Protein AF-I1S645-F1 (afdb_monomer_lite)

Sequence (109 aa):
MALFSPRAEYGHVGLLLEPSKTPSEAGSVSSLMYFKGIREISYGMTLVALQWQANESAVTTFSAILSIVRIGDGLVVWLNGGDELRYKAAGHWITGLGFAGWVIWRWSF

Structure (mmCIF, N/CA/C/O backbone):
data_AF-I1S645-F1
#
_entry.id   AF-I1S645-F1
#
loop_
_atom_site.group_PDB
_atom_site.id
_atom_site.type_symbol
_atom_site.label_atom_id
_atom_site.label_alt_id
_atom_site.label_comp_id
_atom_site.label_asym_id
_atom_site.label_entity_id
_atom_site.label_seq_id
_atom_site.pdbx_PDB_ins_code
_atom_site.Cartn_x
_atom_site.Cartn_y
_atom_site.Cart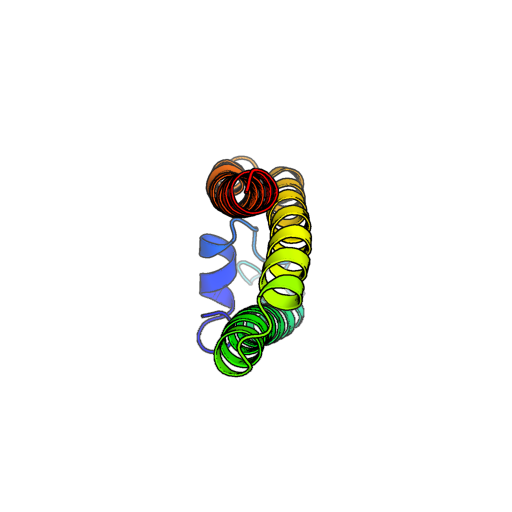n_z
_atom_site.occupancy
_atom_site.B_iso_or_equiv
_atom_site.auth_seq_id
_atom_site.auth_comp_id
_atom_site.auth_asym_id
_atom_site.auth_atom_id
_atom_site.pdbx_PDB_model_num
ATOM 1 N N . MET A 1 1 ? 2.772 6.517 11.426 1.00 61.47 1 MET A N 1
ATOM 2 C CA . MET A 1 1 ? 3.708 5.391 11.235 1.00 61.47 1 MET A CA 1
ATOM 3 C C . MET A 1 1 ? 3.444 4.381 12.328 1.00 61.47 1 MET A C 1
ATOM 5 O O . MET A 1 1 ? 3.708 4.669 13.497 1.00 61.47 1 MET A O 1
ATOM 9 N N . ALA A 1 2 ? 2.917 3.225 11.936 1.00 74.50 2 ALA A N 1
ATOM 10 C CA . ALA A 1 2 ? 2.449 2.169 12.828 1.00 74.50 2 ALA A CA 1
ATOM 11 C C . ALA A 1 2 ? 3.457 1.756 13.917 1.00 74.50 2 ALA A C 1
ATOM 13 O O . ALA A 1 2 ? 3.053 1.400 15.015 1.00 74.50 2 ALA A O 1
ATOM 14 N N . LEU A 1 3 ? 4.764 1.855 13.644 1.00 79.31 3 LEU A N 1
ATOM 15 C CA . LEU A 1 3 ? 5.829 1.538 14.604 1.00 79.31 3 LEU A CA 1
ATOM 16 C C . LEU A 1 3 ? 5.836 2.441 15.848 1.00 79.31 3 LEU A C 1
ATOM 18 O O . LEU A 1 3 ? 6.102 1.960 16.945 1.00 79.31 3 LEU A O 1
ATOM 22 N N . PHE A 1 4 ? 5.544 3.733 15.686 1.00 82.31 4 PHE A N 1
ATOM 23 C CA . PHE A 1 4 ? 5.623 4.720 16.772 1.00 82.31 4 PHE A CA 1
ATOM 24 C C . PHE A 1 4 ? 4.257 5.041 17.380 1.00 82.31 4 PHE A C 1
ATOM 26 O O . PHE A 1 4 ? 4.174 5.488 18.520 1.00 82.31 4 PHE A O 1
ATOM 33 N N . SER A 1 5 ? 3.179 4.828 16.621 1.00 86.31 5 SER A N 1
ATOM 34 C CA . SER A 1 5 ? 1.810 5.055 17.087 1.00 86.31 5 SER A CA 1
ATOM 35 C C . SER A 1 5 ? 0.839 4.076 16.415 1.00 86.31 5 SER A C 1
ATOM 37 O O . SER A 1 5 ? 0.091 4.452 15.508 1.00 86.31 5 SER A O 1
ATOM 39 N N . PRO A 1 6 ? 0.839 2.796 16.828 1.00 87.44 6 PRO A N 1
ATOM 40 C CA . PRO A 1 6 ? 0.021 1.758 16.200 1.00 87.44 6 PRO A CA 1
ATOM 41 C C . PRO A 1 6 ? -1.476 1.971 16.442 1.00 87.44 6 PRO A C 1
ATOM 43 O O . PRO A 1 6 ? -2.283 1.642 15.583 1.00 87.44 6 PRO A O 1
ATOM 46 N N . ARG A 1 7 ? -1.876 2.569 17.575 1.00 89.81 7 ARG A N 1
ATOM 47 C CA . ARG A 1 7 ? -3.290 2.875 17.843 1.00 89.81 7 ARG A CA 1
ATOM 48 C C . ARG A 1 7 ? -3.829 3.918 16.866 1.00 89.81 7 ARG A C 1
ATOM 50 O O . ARG A 1 7 ? -4.917 3.746 16.334 1.00 89.81 7 ARG A O 1
ATOM 57 N N . ALA A 1 8 ? -3.060 4.977 16.602 1.00 89.12 8 ALA A N 1
ATOM 58 C CA . ALA A 1 8 ? -3.451 6.000 15.634 1.00 89.12 8 ALA A CA 1
ATOM 59 C C . ALA A 1 8 ? -3.513 5.440 14.204 1.00 89.12 8 ALA A C 1
ATOM 61 O O . ALA A 1 8 ? -4.264 5.950 13.373 1.00 89.12 8 ALA A O 1
ATOM 62 N N . GLU A 1 9 ? -2.745 4.391 13.911 1.00 90.12 9 GLU A N 1
ATOM 63 C CA . GLU A 1 9 ? -2.704 3.757 12.594 1.00 90.12 9 GLU A CA 1
ATOM 64 C C . GLU A 1 9 ? -4.047 3.122 12.203 1.00 90.12 9 GLU A C 1
ATOM 66 O O . GLU A 1 9 ? -4.407 3.171 11.035 1.00 90.12 9 GLU A O 1
ATOM 71 N N . TYR A 1 10 ? -4.841 2.624 13.156 1.00 91.06 10 TYR A N 1
ATOM 72 C CA . TYR A 1 10 ? -6.195 2.110 12.894 1.00 91.06 10 TYR A CA 1
ATOM 73 C C . TYR A 1 10 ? -7.072 3.141 12.187 1.00 91.06 10 TYR A C 1
ATOM 75 O O . TYR A 1 10 ? -7.600 2.888 11.104 1.00 91.06 10 TYR A O 1
ATOM 83 N N . GLY A 1 11 ? -7.129 4.351 12.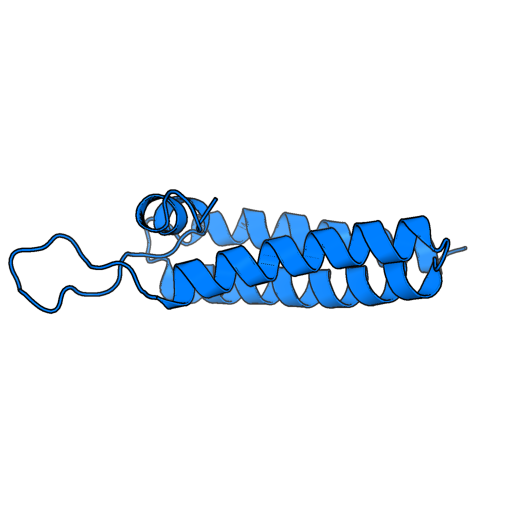749 1.00 88.75 11 GLY A N 1
ATOM 84 C CA . GLY A 1 11 ? -7.840 5.463 12.140 1.00 88.75 11 GLY A CA 1
ATOM 85 C C . GLY A 1 11 ? -7.271 5.816 10.769 1.00 88.75 11 GLY A C 1
ATOM 86 O O . GLY A 1 11 ? -8.044 6.051 9.849 1.00 88.75 11 GLY A O 1
ATOM 87 N N . HIS A 1 12 ? -5.948 5.837 10.593 1.00 88.19 12 HIS A N 1
ATOM 88 C CA . HIS A 1 12 ? -5.327 6.166 9.302 1.00 88.19 12 HIS A CA 1
ATOM 89 C C . HIS A 1 12 ? -5.614 5.121 8.216 1.00 88.19 12 HIS A C 1
ATOM 91 O O . HIS A 1 12 ? -5.975 5.491 7.101 1.00 88.19 12 HIS A O 1
ATOM 97 N N . VAL A 1 13 ? -5.493 3.836 8.548 1.00 89.88 13 VAL A N 1
ATOM 98 C CA . VAL A 1 13 ? -5.748 2.713 7.636 1.00 89.88 13 VAL A CA 1
ATOM 99 C C . VAL A 1 13 ? -7.238 2.589 7.331 1.00 89.88 13 VAL A C 1
ATOM 101 O O . VAL A 1 13 ? -7.594 2.261 6.205 1.00 89.88 13 VAL A O 1
ATOM 104 N N . GLY A 1 14 ? -8.098 2.905 8.297 1.00 91.19 14 GLY A N 1
ATOM 105 C CA . GLY A 1 14 ? -9.547 2.775 8.181 1.00 91.19 14 GLY A CA 1
ATOM 106 C C . GLY A 1 14 ? -10.100 1.502 8.811 1.00 91.19 14 GLY A C 1
ATOM 107 O O . GLY A 1 14 ? -11.101 0.976 8.343 1.00 91.19 14 GLY A O 1
ATOM 108 N N . LEU A 1 15 ? -9.448 0.998 9.855 1.00 91.44 15 LEU A N 1
ATOM 109 C CA . LEU A 1 15 ? -9.905 -0.162 10.614 1.00 91.44 15 LEU A CA 1
ATOM 110 C C . LEU A 1 15 ? -10.344 0.261 12.010 1.00 91.44 15 LEU A C 1
ATOM 112 O O . LEU A 1 15 ? -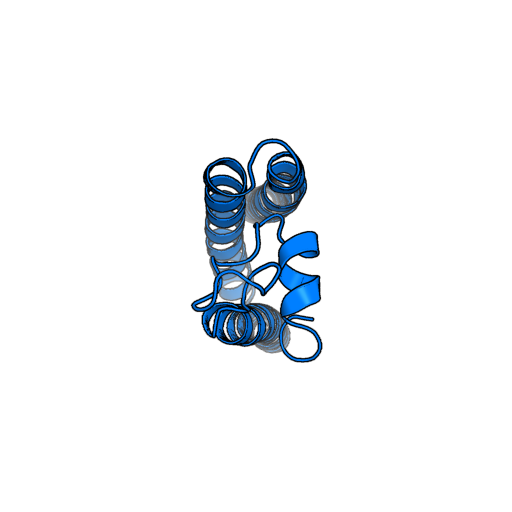9.784 1.188 12.597 1.00 91.44 15 LEU A O 1
ATOM 116 N N . LEU A 1 16 ? -11.325 -0.453 12.551 1.00 89.38 16 LEU A N 1
ATOM 117 C CA . LEU A 1 16 ? -11.710 -0.333 13.952 1.00 89.38 16 LEU A CA 1
ATOM 118 C C . LEU A 1 16 ? -10.667 -1.018 14.841 1.00 89.38 16 LEU A C 1
ATOM 120 O O . LEU A 1 16 ? -9.998 -1.957 14.411 1.00 89.38 16 LEU A O 1
ATOM 124 N N . LEU A 1 17 ? -10.523 -0.542 16.080 1.00 90.38 17 LEU A N 1
ATOM 125 C CA . LEU A 1 17 ? -9.670 -1.205 17.067 1.00 90.38 17 LEU A CA 1
ATOM 126 C C . LEU A 1 17 ? -10.175 -2.621 17.347 1.00 90.38 17 LEU A C 1
ATOM 128 O O . LEU A 1 17 ? -11.379 -2.876 17.307 1.00 90.38 17 LEU A O 1
ATOM 132 N N . GLU A 1 18 ? -9.253 -3.523 17.684 1.00 87.38 18 GLU A N 1
ATOM 133 C CA . GLU A 1 18 ? -9.635 -4.878 18.076 1.00 87.38 18 GLU A CA 1
ATOM 134 C C . GLU A 1 18 ? -10.468 -4.836 19.358 1.00 87.38 18 GLU A C 1
ATOM 136 O O . GLU A 1 18 ? -10.193 -4.004 20.235 1.00 87.38 18 GLU A O 1
ATOM 141 N N . PRO A 1 19 ? -11.418 -5.764 19.543 1.00 84.50 19 PRO A N 1
ATOM 142 C CA . PRO A 1 19 ? -12.072 -5.946 20.827 1.00 84.50 19 PRO A CA 1
ATOM 143 C C . PRO A 1 19 ? -11.035 -6.096 21.948 1.00 84.50 19 PRO A C 1
ATOM 145 O O . PRO A 1 19 ? -10.025 -6.794 21.818 1.00 84.50 19 PRO A O 1
ATOM 148 N N . SER A 1 20 ? -11.248 -5.393 23.053 1.00 81.25 20 SER A N 1
ATOM 149 C CA . SER A 1 20 ? -10.410 -5.514 24.241 1.00 81.25 20 SER A CA 1
ATOM 150 C C . SER A 1 20 ? -10.682 -6.845 24.946 1.00 81.25 20 SER A C 1
ATOM 152 O O . SER A 1 20 ? -11.790 -7.378 24.925 1.00 81.25 20 SER A O 1
ATOM 154 N N . LYS A 1 21 ? -9.657 -7.398 25.606 1.00 77.31 21 LYS A N 1
ATOM 155 C CA . LYS A 1 21 ? -9.816 -8.603 26.441 1.00 77.31 21 LYS A CA 1
ATOM 156 C C . LYS A 1 21 ? -10.617 -8.319 27.716 1.00 77.31 21 LYS A C 1
ATOM 158 O O . LYS A 1 21 ? -11.113 -9.248 28.346 1.00 77.31 21 LYS A O 1
ATOM 163 N N . THR A 1 22 ? -10.717 -7.048 28.101 1.00 72.00 22 THR A N 1
ATOM 164 C CA . THR A 1 22 ? -11.438 -6.566 29.277 1.00 72.00 22 THR A CA 1
ATOM 165 C C . THR A 1 22 ? -12.549 -5.599 28.846 1.00 72.00 22 THR A C 1
ATOM 167 O O . THR A 1 22 ? -12.279 -4.665 28.094 1.00 72.00 22 THR A O 1
ATOM 170 N N . PRO A 1 23 ? -13.788 -5.739 29.354 1.00 67.62 23 PRO A N 1
ATOM 171 C CA . PRO A 1 23 ? -14.932 -4.925 28.916 1.00 67.62 23 PRO A CA 1
ATOM 172 C C . PRO A 1 23 ? -14.793 -3.405 29.125 1.00 67.62 23 PRO A C 1
ATOM 174 O O . PRO A 1 23 ? -15.572 -2.638 28.573 1.00 67.62 23 PRO A O 1
ATOM 177 N N . SER A 1 24 ? -13.833 -2.963 29.945 1.00 66.75 24 SER A N 1
ATOM 178 C CA . SER A 1 24 ? -13.635 -1.556 30.320 1.00 66.75 24 SER A CA 1
ATOM 179 C C . SER A 1 24 ? -12.730 -0.769 29.363 1.00 66.75 24 SER A C 1
ATOM 181 O O . SER A 1 24 ? -12.612 0.447 29.518 1.00 66.75 24 SER A O 1
ATOM 183 N N . GLU A 1 25 ? -12.054 -1.416 28.412 1.00 71.25 25 GLU A N 1
ATOM 184 C CA . GLU A 1 25 ? -11.141 -0.726 27.494 1.00 71.25 25 GLU A CA 1
ATOM 185 C C . GLU A 1 25 ? -11.786 -0.481 26.129 1.00 71.25 25 GLU A C 1
ATOM 187 O O . GLU A 1 25 ? -12.401 -1.377 25.556 1.00 71.25 25 GLU A O 1
ATOM 192 N N . ALA A 1 26 ? -11.562 0.712 25.568 1.00 70.88 26 ALA A N 1
ATOM 193 C CA . ALA A 1 26 ? -12.064 1.166 24.265 1.00 70.88 26 ALA A CA 1
ATOM 194 C C . ALA A 1 26 ? -11.395 0.476 23.047 1.00 70.88 26 ALA A C 1
ATOM 196 O O . ALA A 1 26 ? -11.123 1.116 22.033 1.00 70.88 26 ALA A O 1
ATOM 197 N N . GLY A 1 27 ? -11.062 -0.809 23.164 1.00 82.06 27 GLY A N 1
ATOM 198 C CA . GLY A 1 27 ? -10.365 -1.603 22.155 1.00 82.06 27 GLY A CA 1
ATOM 199 C C . GLY A 1 27 ? -8.845 -1.658 22.340 1.00 82.06 27 GLY A C 1
ATOM 200 O O . GLY A 1 27 ? -8.232 -0.784 22.970 1.00 82.06 27 GLY A O 1
ATOM 201 N N . SER A 1 28 ? -8.246 -2.710 21.783 1.00 86.88 28 SER A N 1
ATOM 202 C CA . SER A 1 28 ? -6.831 -3.062 21.910 1.00 86.88 28 SER A CA 1
ATOM 203 C C . SER A 1 28 ? -6.080 -2.960 20.577 1.00 86.88 28 SER A C 1
ATOM 205 O O . SER A 1 28 ? -6.664 -2.978 19.494 1.00 86.88 28 SER A O 1
ATOM 207 N N . VAL A 1 29 ? -4.757 -2.794 20.657 1.00 88.62 29 VAL A N 1
ATOM 208 C CA . VAL A 1 29 ? -3.876 -2.747 19.484 1.00 88.62 29 VAL A CA 1
ATOM 209 C C . VAL A 1 29 ? -3.393 -4.156 19.167 1.00 88.62 29 VAL A C 1
ATOM 211 O O . VAL A 1 29 ? -2.734 -4.789 19.993 1.00 88.62 29 VAL A O 1
ATOM 214 N N . SER A 1 30 ? -3.656 -4.621 17.949 1.00 89.25 30 SER A N 1
ATOM 215 C CA . SER A 1 30 ? -3.107 -5.877 17.444 1.00 89.25 30 SER A CA 1
ATOM 216 C C . SER A 1 30 ? -1.613 -5.747 17.164 1.00 89.25 30 SER A C 1
ATOM 218 O O . SER A 1 30 ? -1.167 -4.790 16.523 1.00 89.25 30 SER A O 1
ATOM 220 N N . SER A 1 31 ? -0.831 -6.766 17.536 1.00 88.94 31 SER A N 1
ATOM 221 C CA . SER A 1 31 ? 0.575 -6.885 17.125 1.00 88.94 31 SER A CA 1
ATOM 222 C C . SER A 1 31 ? 0.742 -6.869 15.598 1.00 88.94 31 SER A C 1
ATOM 224 O O . SER A 1 31 ? 1.788 -6.456 15.099 1.00 88.94 31 SER A O 1
ATOM 226 N N . LEU A 1 32 ? -0.304 -7.239 14.845 1.00 89.56 32 LEU A N 1
ATOM 227 C CA . LEU A 1 32 ? -0.327 -7.158 13.381 1.00 89.56 32 LEU A CA 1
ATOM 228 C C . LEU A 1 32 ? -0.111 -5.736 12.858 1.00 89.56 32 LEU A C 1
ATOM 230 O O . LEU A 1 32 ? 0.436 -5.573 11.769 1.00 89.56 32 LEU A O 1
ATOM 234 N N . MET A 1 33 ? -0.457 -4.709 13.637 1.00 90.81 33 MET A N 1
ATOM 235 C CA . MET A 1 33 ? -0.250 -3.322 13.229 1.00 90.81 33 MET A CA 1
ATOM 236 C C . MET A 1 33 ? 1.241 -2.964 13.140 1.00 90.81 33 MET A C 1
ATOM 238 O O . MET A 1 33 ? 1.669 -2.277 12.213 1.00 90.81 33 MET A O 1
ATOM 242 N N . TYR A 1 34 ? 2.067 -3.505 14.039 1.00 89.25 34 TYR A N 1
ATOM 243 C CA . TYR A 1 34 ? 3.521 -3.352 13.956 1.00 89.25 34 TYR A CA 1
ATOM 244 C C . TYR A 1 34 ? 4.095 -4.096 12.747 1.00 89.25 34 TYR A C 1
ATOM 246 O O . TYR A 1 34 ? 4.899 -3.532 12.004 1.00 89.25 34 TYR A O 1
ATOM 254 N N . PHE A 1 35 ? 3.642 -5.333 12.504 1.00 91.81 35 PHE A N 1
ATOM 255 C CA . PHE A 1 35 ? 4.064 -6.105 11.331 1.00 91.81 35 PHE A CA 1
ATOM 256 C C . PHE A 1 35 ? 3.683 -5.421 10.015 1.00 91.81 35 PHE A C 1
ATOM 258 O O . PHE A 1 35 ? 4.486 -5.425 9.082 1.00 91.81 35 PHE A O 1
ATOM 265 N N . LYS A 1 36 ? 2.506 -4.786 9.947 1.00 89.94 36 LYS A N 1
ATOM 266 C CA . LYS A 1 36 ? 2.105 -3.944 8.813 1.00 89.94 36 LYS A CA 1
ATOM 267 C C . LYS A 1 36 ? 3.105 -2.811 8.592 1.00 89.94 36 LYS A C 1
ATOM 269 O O . LYS A 1 36 ? 3.621 -2.681 7.488 1.00 89.94 36 LYS A O 1
ATOM 274 N N . GLY A 1 37 ? 3.415 -2.036 9.634 1.00 90.44 37 GLY A N 1
ATOM 275 C CA . GLY A 1 37 ? 4.351 -0.914 9.518 1.00 90.44 37 GLY A CA 1
ATOM 276 C C . GLY A 1 37 ? 5.730 -1.334 9.013 1.00 90.44 37 GLY A C 1
ATOM 277 O O . GLY A 1 37 ? 6.270 -0.706 8.107 1.00 90.44 37 GLY A O 1
ATOM 278 N N . ILE A 1 38 ? 6.275 -2.429 9.554 1.00 94.25 38 ILE A N 1
ATOM 279 C CA . ILE A 1 38 ? 7.554 -2.993 9.092 1.00 94.25 38 ILE A CA 1
ATOM 280 C C . ILE A 1 38 ? 7.463 -3.359 7.609 1.00 94.25 38 ILE A C 1
ATOM 282 O O . ILE A 1 38 ? 8.323 -2.967 6.826 1.00 94.25 38 ILE A O 1
ATOM 286 N N . ARG A 1 39 ? 6.397 -4.059 7.214 1.00 93.00 39 ARG A N 1
ATOM 287 C CA . ARG A 1 39 ? 6.178 -4.513 5.839 1.00 93.00 39 ARG A CA 1
ATOM 288 C C . ARG A 1 39 ? 6.067 -3.350 4.848 1.00 93.00 39 ARG A C 1
ATOM 290 O O . ARG A 1 39 ? 6.698 -3.399 3.797 1.00 93.00 39 ARG A O 1
ATOM 297 N N . GLU A 1 40 ? 5.321 -2.300 5.179 1.00 91.88 40 GLU A N 1
ATOM 298 C CA . GLU A 1 40 ? 5.175 -1.117 4.317 1.00 91.88 40 GLU A CA 1
ATO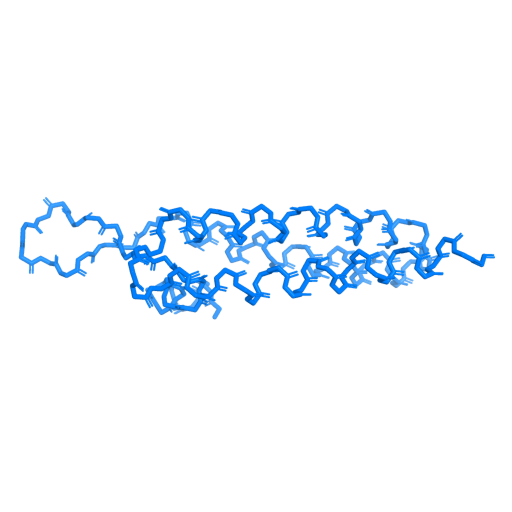M 299 C C . GLU A 1 40 ? 6.503 -0.378 4.129 1.00 91.88 40 GLU A C 1
ATOM 301 O O . GLU A 1 40 ? 6.847 0.007 3.009 1.00 91.88 40 GLU A O 1
ATOM 306 N N . ILE A 1 41 ? 7.288 -0.239 5.201 1.00 94.19 41 ILE A N 1
ATOM 307 C CA . ILE A 1 41 ? 8.636 0.335 5.124 1.00 94.19 41 ILE A CA 1
ATOM 308 C C . ILE A 1 41 ? 9.531 -0.545 4.246 1.00 94.19 41 ILE A C 1
ATOM 310 O O . ILE A 1 41 ? 10.223 -0.025 3.372 1.00 94.19 41 ILE A O 1
ATOM 314 N N . SER A 1 42 ? 9.484 -1.870 4.417 1.00 96.62 42 SER A N 1
ATOM 315 C CA . SER A 1 42 ? 10.226 -2.809 3.570 1.00 96.62 42 SER A CA 1
ATOM 316 C C . SER A 1 42 ? 9.873 -2.657 2.092 1.00 96.62 42 SER A C 1
ATOM 318 O O . SER A 1 42 ? 10.781 -2.615 1.271 1.00 96.62 42 SER A O 1
ATOM 320 N N . TYR A 1 43 ? 8.596 -2.497 1.745 1.00 95.44 43 TYR A N 1
ATOM 321 C CA . TYR A 1 43 ? 8.174 -2.285 0.358 1.00 95.44 43 TYR A CA 1
ATOM 322 C C . TYR A 1 43 ? 8.742 -0.997 -0.245 1.00 95.44 43 TYR A C 1
ATOM 324 O O . TYR A 1 43 ? 9.267 -1.020 -1.361 1.00 95.44 43 TYR A O 1
ATOM 332 N N . GLY A 1 44 ? 8.693 0.112 0.499 1.00 95.00 44 GLY A N 1
ATOM 333 C CA . GLY A 1 44 ? 9.307 1.369 0.070 1.00 95.00 44 GLY A CA 1
ATOM 334 C C . GLY A 1 44 ? 10.819 1.234 -0.126 1.00 95.00 44 GLY A C 1
ATOM 335 O O . GLY A 1 44 ? 11.350 1.649 -1.156 1.00 95.00 44 GLY A O 1
ATOM 336 N N . MET A 1 45 ? 11.508 0.586 0.819 1.00 97.81 45 MET A N 1
ATOM 337 C CA . MET A 1 45 ? 12.948 0.329 0.714 1.00 97.81 45 MET A CA 1
ATOM 338 C C . MET A 1 45 ? 13.293 -0.547 -0.494 1.00 97.81 45 MET A C 1
ATOM 340 O O . MET A 1 45 ? 14.272 -0.263 -1.181 1.00 97.81 45 MET A O 1
ATOM 344 N N . THR A 1 46 ? 12.491 -1.573 -0.792 1.00 98.12 46 THR A N 1
ATOM 345 C CA . THR A 1 46 ? 12.682 -2.416 -1.980 1.00 98.12 46 THR A CA 1
ATOM 346 C C . THR A 1 46 ? 12.599 -1.593 -3.263 1.00 98.12 46 THR A C 1
ATOM 348 O O . THR A 1 46 ? 13.489 -1.715 -4.101 1.00 98.12 46 THR A O 1
ATOM 351 N N . LEU A 1 47 ? 11.597 -0.717 -3.410 1.00 96.50 47 LEU A N 1
ATOM 352 C CA . LEU A 1 47 ? 11.498 0.158 -4.586 1.00 96.50 47 LEU A CA 1
ATOM 353 C C . LEU A 1 47 ? 12.730 1.055 -4.739 1.00 96.50 47 LEU A C 1
ATOM 355 O O . LEU A 1 47 ? 13.306 1.115 -5.824 1.00 96.50 47 LEU A O 1
ATOM 359 N N . VAL A 1 48 ? 13.165 1.709 -3.657 1.00 97.62 48 VAL A N 1
ATOM 360 C CA . VAL A 1 48 ? 14.350 2.583 -3.675 1.00 97.62 48 VAL A 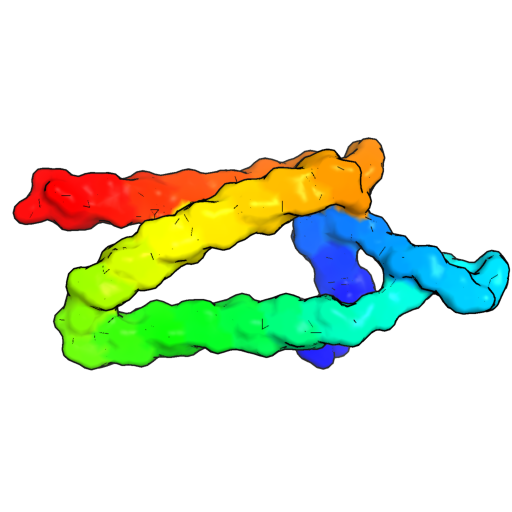CA 1
ATOM 361 C C . VAL A 1 48 ? 15.609 1.800 -4.051 1.00 97.62 48 VAL A C 1
ATOM 363 O O . VAL A 1 48 ? 16.390 2.257 -4.883 1.00 97.62 48 VAL A O 1
ATOM 366 N N . ALA A 1 49 ? 15.801 0.610 -3.480 1.00 98.50 49 ALA A N 1
ATOM 367 C CA . ALA A 1 49 ? 16.968 -0.220 -3.756 1.00 98.50 49 ALA A CA 1
ATOM 368 C C . ALA A 1 49 ? 17.005 -0.707 -5.214 1.00 98.50 49 ALA A C 1
ATOM 370 O O . ALA A 1 49 ? 18.059 -0.655 -5.848 1.00 98.50 49 ALA A O 1
ATOM 371 N N . LEU A 1 50 ? 15.868 -1.151 -5.760 1.00 98.06 50 LEU A N 1
ATOM 372 C CA . LEU A 1 50 ? 15.768 -1.588 -7.157 1.00 98.06 50 LEU A CA 1
ATOM 373 C C . LEU A 1 50 ? 15.987 -0.425 -8.131 1.00 98.06 50 LEU A C 1
ATOM 375 O O . LEU A 1 50 ? 16.682 -0.592 -9.133 1.00 98.06 50 LEU A O 1
ATOM 379 N N . GLN A 1 51 ? 15.452 0.756 -7.806 1.00 96.12 51 GLN A N 1
ATOM 380 C CA . GLN A 1 51 ? 15.672 1.971 -8.585 1.00 96.12 51 GLN A CA 1
ATOM 381 C C . GLN A 1 51 ? 17.144 2.396 -8.564 1.00 96.12 51 GLN A C 1
ATOM 383 O O . GLN A 1 51 ? 17.692 2.739 -9.609 1.00 96.12 51 GLN A O 1
ATOM 388 N N . TRP A 1 52 ? 17.810 2.339 -7.405 1.00 97.81 52 TRP A N 1
ATOM 389 C CA . TRP A 1 52 ? 19.246 2.625 -7.303 1.00 97.81 52 TRP A CA 1
ATOM 390 C C . TRP A 1 52 ? 20.056 1.659 -8.179 1.00 97.81 52 TRP A C 1
ATOM 392 O O . TRP A 1 52 ? 20.939 2.081 -8.918 1.00 97.81 52 TRP A O 1
ATOM 402 N N . GLN A 1 53 ? 19.703 0.375 -8.203 1.00 98.19 53 GLN A N 1
ATOM 403 C CA . GLN A 1 53 ? 20.349 -0.613 -9.077 1.00 98.19 53 GLN A CA 1
ATOM 404 C C . GLN A 1 53 ? 20.054 -0.417 -10.576 1.00 98.19 53 GLN A C 1
ATOM 406 O O . GLN A 1 53 ? 20.495 -1.233 -11.383 1.00 98.19 53 GLN A O 1
ATOM 411 N N . ALA A 1 54 ? 19.295 0.619 -10.956 1.00 96.94 54 ALA A N 1
ATOM 412 C CA . ALA A 1 54 ? 18.802 0.847 -12.313 1.00 96.94 54 ALA A CA 1
ATOM 413 C C . ALA A 1 54 ? 18.043 -0.369 -12.885 1.00 96.94 54 ALA A C 1
ATOM 415 O O . ALA A 1 54 ? 17.999 -0.583 -14.099 1.00 96.94 54 ALA A O 1
ATOM 416 N N . ASN A 1 55 ? 17.431 -1.187 -12.016 1.00 97.69 55 ASN A N 1
ATOM 417 C CA . ASN A 1 55 ? 16.667 -2.361 -12.426 1.00 97.69 55 ASN A CA 1
ATOM 418 C C . ASN A 1 55 ? 15.204 -1.987 -12.674 1.00 97.69 55 ASN A C 1
ATOM 420 O O . ASN A 1 55 ? 14.292 -2.288 -11.899 1.00 97.69 55 ASN A O 1
ATOM 424 N N . GLU A 1 56 ? 14.999 -1.320 -13.798 1.00 94.50 56 GLU A N 1
ATOM 425 C CA . GLU A 1 56 ? 13.721 -0.747 -14.203 1.00 94.50 56 GLU A CA 1
ATOM 426 C C . GLU A 1 56 ? 12.595 -1.783 -14.364 1.00 94.50 56 GLU A C 1
ATOM 428 O O . GLU A 1 56 ? 11.436 -1.530 -14.013 1.00 94.50 56 GLU A O 1
ATOM 433 N N . SER A 1 57 ? 12.936 -2.987 -14.833 1.00 95.56 57 SER A N 1
ATOM 434 C CA . SER A 1 57 ? 11.981 -4.094 -14.961 1.00 95.56 57 SER A CA 1
ATOM 435 C C . SER A 1 57 ? 11.498 -4.579 -13.590 1.00 95.56 57 SER A C 1
ATOM 437 O O . SER A 1 57 ? 10.295 -4.770 -13.376 1.00 95.56 57 SER A O 1
ATOM 439 N N . ALA A 1 58 ? 12.412 -4.703 -12.621 1.00 96.88 58 ALA A N 1
ATOM 440 C CA . ALA A 1 58 ? 12.061 -5.103 -11.264 1.00 96.88 58 ALA A CA 1
ATOM 441 C C . ALA A 1 58 ? 11.231 -4.028 -10.546 1.00 96.88 58 ALA A C 1
ATOM 443 O O . ALA A 1 58 ? 10.259 -4.376 -9.877 1.00 96.88 58 ALA A O 1
ATOM 444 N N . VAL A 1 59 ? 11.544 -2.738 -10.732 1.00 96.69 59 VAL A N 1
ATOM 445 C CA . VAL A 1 59 ? 10.717 -1.631 -10.213 1.00 96.69 59 VAL A CA 1
ATOM 446 C C . VAL A 1 59 ? 9.295 -1.730 -10.762 1.00 96.69 59 VAL A C 1
ATOM 448 O O . VAL A 1 59 ? 8.340 -1.721 -9.989 1.00 96.69 59 VAL A O 1
ATOM 451 N N . THR A 1 60 ? 9.145 -1.900 -12.078 1.00 96.50 60 THR A N 1
ATOM 452 C CA . THR A 1 60 ? 7.829 -2.020 -12.730 1.00 96.50 60 THR A CA 1
ATOM 453 C C . THR A 1 60 ? 7.048 -3.222 -12.205 1.00 96.50 60 THR A C 1
ATOM 455 O O . THR A 1 60 ? 5.885 -3.094 -11.822 1.00 96.50 60 THR A O 1
ATOM 458 N N . THR A 1 61 ? 7.701 -4.382 -12.125 1.00 97.25 61 THR A N 1
ATOM 459 C CA . THR A 1 61 ? 7.096 -5.620 -11.617 1.00 97.25 61 THR A CA 1
ATOM 460 C C . THR A 1 61 ? 6.646 -5.455 -10.170 1.00 97.25 61 THR A C 1
ATOM 462 O O . THR A 1 61 ? 5.523 -5.812 -9.813 1.00 97.25 61 THR A O 1
ATOM 465 N N . PHE A 1 62 ? 7.494 -4.871 -9.325 1.00 97.75 62 PHE A N 1
ATOM 466 C CA . PHE A 1 62 ? 7.169 -4.676 -7.921 1.00 97.75 62 PHE A CA 1
ATOM 467 C C . PHE A 1 62 ? 6.062 -3.631 -7.731 1.00 97.75 62 PHE A C 1
ATOM 469 O O . PHE A 1 62 ? 5.166 -3.846 -6.920 1.00 97.75 62 PHE A O 1
ATOM 476 N N . SER A 1 63 ? 6.035 -2.555 -8.526 1.00 97.12 63 SER A N 1
ATOM 477 C CA . SER A 1 63 ? 4.906 -1.612 -8.558 1.00 97.12 63 SER A CA 1
ATOM 478 C C . SER A 1 63 ? 3.593 -2.287 -8.969 1.00 97.12 63 SER A C 1
ATOM 480 O O . SER A 1 63 ? 2.556 -1.986 -8.379 1.00 97.12 63 SER A O 1
ATOM 482 N N . ALA A 1 64 ? 3.621 -3.229 -9.917 1.00 97.50 64 ALA A N 1
ATOM 483 C CA . ALA A 1 64 ? 2.435 -3.994 -10.306 1.00 97.50 64 ALA A CA 1
ATOM 484 C C . ALA A 1 64 ? 1.912 -4.850 -9.142 1.00 97.50 64 ALA A C 1
ATOM 486 O O . ALA A 1 64 ? 0.717 -4.847 -8.848 1.00 97.50 64 ALA A O 1
ATOM 487 N N . ILE A 1 65 ? 2.814 -5.517 -8.419 1.00 97.75 65 ILE A N 1
ATOM 488 C CA . ILE A 1 65 ? 2.466 -6.274 -7.210 1.00 97.75 65 ILE A CA 1
ATOM 489 C C . ILE A 1 65 ? 1.894 -5.337 -6.136 1.00 97.75 65 ILE A C 1
ATOM 491 O O . ILE A 1 65 ? 0.855 -5.641 -5.551 1.00 97.75 65 ILE A O 1
ATOM 495 N N . LEU A 1 66 ? 2.516 -4.177 -5.902 1.00 97.19 66 LEU A N 1
ATOM 496 C CA . LEU A 1 66 ? 2.023 -3.195 -4.933 1.00 97.19 66 LEU A CA 1
ATOM 497 C C . LEU A 1 66 ? 0.642 -2.657 -5.300 1.00 97.19 66 LEU A C 1
ATOM 499 O O . LEU A 1 66 ? -0.171 -2.451 -4.404 1.00 97.19 66 LEU A O 1
ATOM 503 N N . SER A 1 67 ? 0.336 -2.487 -6.586 1.00 97.56 67 SER A N 1
ATOM 504 C CA . SER A 1 67 ? -1.017 -2.140 -7.023 1.00 97.56 67 SER A CA 1
ATOM 505 C C . SER A 1 67 ? -2.050 -3.147 -6.507 1.00 97.56 67 SER A C 1
ATOM 507 O O . SER A 1 67 ? -3.023 -2.753 -5.861 1.00 97.56 67 SER A O 1
ATOM 509 N N . ILE A 1 68 ? -1.794 -4.445 -6.704 1.00 97.69 68 ILE A N 1
ATOM 510 C CA . ILE A 1 68 ? -2.673 -5.529 -6.241 1.00 97.69 68 ILE A CA 1
ATOM 511 C C . ILE A 1 68 ? -2.801 -5.504 -4.715 1.00 97.69 68 ILE A C 1
ATOM 513 O O . ILE A 1 68 ? -3.914 -5.577 -4.194 1.00 97.69 68 ILE A O 1
ATOM 517 N N . VAL A 1 69 ? -1.681 -5.346 -4.000 1.00 96.88 69 VAL A N 1
ATOM 518 C CA . VAL A 1 69 ? -1.670 -5.245 -2.531 1.00 96.88 69 VAL A CA 1
ATOM 519 C C . VAL A 1 69 ? -2.559 -4.094 -2.062 1.00 96.88 69 VAL A C 1
ATOM 521 O O . VAL A 1 69 ? -3.438 -4.310 -1.236 1.00 96.88 69 VAL A O 1
ATOM 524 N N . ARG A 1 70 ? -2.407 -2.893 -2.633 1.00 96.12 70 ARG A N 1
ATOM 525 C CA . ARG A 1 70 ? -3.190 -1.708 -2.243 1.00 96.12 70 ARG A CA 1
ATOM 526 C C . ARG A 1 70 ? -4.673 -1.849 -2.585 1.00 96.12 70 ARG A C 1
ATOM 528 O O . ARG A 1 70 ? -5.520 -1.365 -1.836 1.00 96.12 70 ARG A O 1
ATOM 535 N N . ILE A 1 71 ? -5.009 -2.529 -3.681 1.00 97.06 71 ILE A N 1
ATOM 536 C CA . ILE A 1 71 ? -6.404 -2.853 -4.001 1.00 97.06 71 ILE A CA 1
ATOM 537 C C . ILE A 1 71 ? -6.991 -3.801 -2.944 1.00 97.06 71 ILE A C 1
ATOM 539 O O . ILE A 1 71 ? -8.089 -3.551 -2.436 1.00 97.06 71 ILE A O 1
ATOM 543 N N . GLY A 1 72 ? -6.233 -4.834 -2.567 1.00 97.06 72 GLY A N 1
ATOM 544 C CA . GLY A 1 72 ? -6.584 -5.770 -1.500 1.00 97.06 72 GLY A CA 1
ATOM 545 C C . GLY A 1 72 ? -6.737 -5.098 -0.132 1.00 97.06 72 GLY A C 1
ATOM 546 O O . GLY A 1 72 ? -7.736 -5.332 0.544 1.00 97.06 72 GLY A O 1
ATOM 547 N N . ASP A 1 73 ? -5.819 -4.206 0.247 1.00 95.12 73 ASP A N 1
ATOM 548 C CA . ASP A 1 73 ? -5.903 -3.424 1.488 1.00 95.12 73 ASP A CA 1
ATOM 549 C C . ASP A 1 73 ? -7.208 -2.619 1.543 1.00 95.12 73 ASP A C 1
ATOM 551 O O . ASP A 1 73 ? -7.919 -2.630 2.550 1.00 95.12 73 ASP A O 1
ATOM 555 N N . GLY A 1 74 ? -7.562 -1.961 0.434 1.00 96.06 74 GLY A N 1
ATOM 556 C CA . GLY A 1 74 ? -8.819 -1.226 0.330 1.00 96.06 74 GLY A CA 1
ATOM 557 C C . GLY A 1 74 ? -10.043 -2.129 0.468 1.00 96.06 74 GLY A C 1
ATOM 558 O O . GLY A 1 74 ? -10.999 -1.745 1.136 1.00 96.06 74 GLY A O 1
ATOM 559 N N . LEU A 1 75 ? -10.007 -3.350 -0.079 1.00 96.75 75 LEU A N 1
ATOM 560 C CA . LEU A 1 75 ? -11.081 -4.331 0.109 1.00 96.75 75 LEU A CA 1
ATOM 561 C C . LEU A 1 75 ? -11.214 -4.752 1.581 1.00 96.75 75 LEU A C 1
ATOM 563 O O . LEU A 1 75 ? -12.326 -4.797 2.105 1.00 96.75 75 LEU A O 1
ATOM 567 N N . VAL A 1 76 ? -10.101 -5.009 2.272 1.00 95.31 76 VAL A N 1
ATOM 568 C CA . VAL A 1 76 ? -10.113 -5.336 3.709 1.00 95.31 76 VAL A CA 1
ATOM 569 C C . VAL A 1 76 ? -10.710 -4.185 4.519 1.00 95.31 76 VAL A C 1
ATOM 571 O O . VAL A 1 76 ? -11.559 -4.423 5.377 1.00 95.31 76 VAL A O 1
ATOM 574 N N . VAL A 1 77 ? -10.325 -2.942 4.227 1.00 95.94 77 VAL A N 1
ATOM 575 C CA . VAL A 1 77 ? -10.868 -1.745 4.890 1.00 95.94 77 VAL A CA 1
ATOM 576 C C . VAL A 1 77 ? -12.351 -1.559 4.596 1.00 95.94 77 VAL A C 1
ATOM 578 O O . VAL A 1 77 ? -13.121 -1.240 5.497 1.00 95.94 77 VAL A O 1
ATOM 581 N N . TRP A 1 78 ? -12.779 -1.801 3.361 1.00 95.50 78 TRP A N 1
ATOM 582 C CA . TRP A 1 78 ? -14.186 -1.709 2.988 1.00 95.50 78 TRP A CA 1
ATOM 583 C C . TRP A 1 78 ? -15.058 -2.686 3.788 1.00 95.50 78 TRP A C 1
ATOM 585 O O . TRP A 1 78 ? -16.141 -2.318 4.237 1.00 95.50 78 TRP A O 1
ATOM 595 N N . LEU A 1 79 ? -14.569 -3.912 3.995 1.00 94.75 79 LEU A N 1
ATOM 596 C CA . LEU A 1 79 ? -15.293 -4.967 4.708 1.00 94.75 79 LEU A CA 1
ATOM 597 C C . LEU A 1 79 ? -15.243 -4.818 6.236 1.00 94.75 79 LEU A C 1
ATOM 599 O O . LEU A 1 79 ? -16.191 -5.212 6.907 1.00 94.75 79 LEU A O 1
ATOM 603 N N . ASN A 1 80 ? -14.157 -4.265 6.789 1.00 93.00 80 ASN A N 1
ATOM 604 C CA . ASN A 1 80 ? -13.890 -4.284 8.236 1.00 93.00 80 ASN A CA 1
ATOM 605 C C . ASN A 1 80 ? -13.838 -2.893 8.895 1.00 93.00 80 ASN A C 1
ATOM 607 O O . ASN A 1 80 ? -13.718 -2.794 10.114 1.00 93.00 80 ASN A O 1
ATOM 611 N N . GLY A 1 81 ? -13.923 -1.806 8.125 1.00 88.88 81 GLY A N 1
ATOM 612 C CA . GLY A 1 81 ? -13.884 -0.435 8.647 1.00 88.88 81 GLY A CA 1
ATOM 613 C C . GLY A 1 81 ? -15.186 0.040 9.301 1.00 88.88 81 GLY A C 1
ATOM 614 O O . GLY A 1 81 ? -15.226 1.137 9.857 1.00 88.88 81 GLY A O 1
ATOM 615 N N . GLY A 1 82 ? -16.260 -0.752 9.227 1.00 90.31 82 GLY A N 1
ATOM 616 C CA . GLY A 1 82 ? -17.596 -0.335 9.659 1.00 90.31 82 GLY A CA 1
ATOM 617 C C . GLY A 1 82 ? -18.118 0.880 8.881 1.00 90.31 82 GLY A C 1
ATOM 618 O O . GLY A 1 82 ? -17.506 1.335 7.911 1.00 90.31 82 GLY A O 1
ATOM 619 N N . ASP A 1 83 ? -19.253 1.436 9.302 1.00 91.19 83 ASP A N 1
ATOM 620 C CA . ASP A 1 83 ? -19.855 2.584 8.608 1.00 91.19 83 ASP A CA 1
ATOM 621 C C . ASP A 1 83 ? -19.003 3.856 8.707 1.00 91.19 83 ASP A C 1
ATOM 623 O O . ASP A 1 83 ? -18.991 4.669 7.782 1.00 91.19 83 ASP A O 1
ATOM 627 N N . GLU A 1 84 ? -18.236 3.999 9.789 1.00 89.81 84 GLU A N 1
ATOM 628 C CA . GLU A 1 84 ? -17.451 5.201 10.060 1.00 89.81 84 GLU A CA 1
ATOM 629 C C . GLU A 1 84 ? -16.144 5.272 9.271 1.00 89.81 84 GLU A C 1
ATOM 631 O O . GLU A 1 84 ? -15.739 6.368 8.896 1.00 89.81 84 GLU A O 1
ATOM 636 N N . LEU A 1 85 ? -15.460 4.148 9.015 1.00 92.50 85 LEU A N 1
ATOM 637 C CA . LEU A 1 85 ? -14.111 4.171 8.429 1.00 92.50 85 LEU A CA 1
ATOM 638 C C . LEU A 1 85 ? -14.009 3.521 7.048 1.00 92.50 85 LEU A C 1
ATOM 640 O O . LEU A 1 85 ? -13.005 3.751 6.368 1.00 92.50 85 LEU A O 1
ATOM 644 N N . ARG A 1 86 ? -15.035 2.796 6.572 1.00 92.56 86 ARG A N 1
ATOM 645 C CA . ARG A 1 86 ? -15.006 2.143 5.244 1.00 92.56 86 ARG A CA 1
ATOM 646 C C . ARG A 1 86 ? -14.671 3.094 4.095 1.00 92.56 86 ARG A C 1
ATOM 648 O O . ARG A 1 86 ? -14.061 2.674 3.117 1.00 92.56 86 ARG A O 1
ATOM 655 N N . TYR A 1 87 ? -15.017 4.383 4.208 1.00 93.38 87 TYR A N 1
ATOM 656 C CA . TYR A 1 87 ? -14.730 5.379 3.169 1.00 93.38 87 TYR A CA 1
ATOM 657 C C . TYR A 1 87 ? -13.223 5.532 2.905 1.00 93.38 87 TYR A C 1
ATOM 659 O O . TYR A 1 87 ? -12.821 5.911 1.804 1.00 93.38 87 TYR A O 1
ATOM 667 N N . LYS A 1 88 ? -12.372 5.186 3.881 1.00 95.12 88 LYS A N 1
ATOM 668 C CA . LYS A 1 88 ? -10.912 5.228 3.736 1.00 95.12 88 LYS A CA 1
ATOM 669 C C . LYS A 1 88 ? -10.375 4.173 2.772 1.00 95.12 88 LYS A C 1
ATOM 671 O O . LYS A 1 88 ? -9.269 4.353 2.264 1.00 95.12 88 LYS A O 1
ATOM 676 N N . ALA A 1 89 ? -11.167 3.152 2.424 1.00 95.38 89 ALA A N 1
ATOM 677 C CA . ALA A 1 89 ? -10.860 2.210 1.344 1.00 95.38 89 ALA A CA 1
ATOM 678 C C . ALA A 1 89 ? -10.524 2.930 0.028 1.00 95.38 89 ALA A C 1
ATOM 680 O O . ALA A 1 89 ? -9.611 2.517 -0.686 1.00 95.38 89 ALA A O 1
ATOM 681 N N . ALA A 1 90 ? -11.187 4.060 -0.248 1.00 95.62 90 ALA A N 1
ATOM 682 C CA . ALA A 1 90 ? -10.939 4.857 -1.445 1.00 95.62 90 ALA A CA 1
ATOM 683 C C . ALA A 1 90 ? -9.479 5.325 -1.546 1.00 95.62 90 ALA A C 1
ATOM 685 O O . ALA A 1 90 ? -8.902 5.282 -2.628 1.00 95.62 90 ALA A O 1
ATOM 686 N N . GLY A 1 91 ? -8.848 5.709 -0.430 1.00 93.69 91 GLY A N 1
ATOM 687 C CA . GLY A 1 91 ? -7.438 6.112 -0.424 1.00 93.69 91 GLY A CA 1
ATOM 688 C C . GLY A 1 91 ? -6.504 4.970 -0.831 1.00 93.69 91 GLY A C 1
ATOM 689 O O . GLY A 1 91 ? -5.566 5.169 -1.604 1.00 93.69 91 GLY A O 1
ATOM 690 N N . HIS A 1 92 ? -6.798 3.750 -0.373 1.00 95.94 92 HIS A N 1
ATOM 691 C CA . HIS A 1 92 ? -6.063 2.552 -0.779 1.00 95.94 92 HIS A CA 1
ATOM 692 C C . HIS A 1 92 ? -6.221 2.285 -2.275 1.00 95.94 92 HIS A C 1
ATOM 694 O O . HIS A 1 92 ? -5.219 2.163 -2.983 1.00 95.94 92 HIS A O 1
ATOM 700 N N . TRP A 1 93 ? -7.450 2.318 -2.787 1.00 97.62 93 TRP A N 1
ATOM 701 C CA . TRP A 1 93 ? -7.721 2.102 -4.208 1.00 97.62 93 TRP A CA 1
ATOM 702 C C . TRP A 1 93 ? -7.128 3.177 -5.110 1.00 97.62 93 TRP A C 1
ATOM 704 O O . TRP A 1 93 ? -6.547 2.825 -6.128 1.00 97.62 93 TRP A O 1
ATOM 714 N N . ILE A 1 94 ? -7.177 4.457 -4.731 1.00 96.75 94 ILE A N 1
ATOM 715 C CA . ILE A 1 94 ? -6.534 5.538 -5.493 1.00 96.75 94 ILE A CA 1
ATOM 716 C C . ILE A 1 94 ? -5.036 5.259 -5.641 1.00 96.75 94 ILE A C 1
ATOM 718 O O . ILE A 1 94 ? -4.508 5.318 -6.749 1.00 96.75 94 ILE A O 1
ATOM 722 N N . THR A 1 95 ? -4.349 4.891 -4.555 1.00 94.81 95 THR A N 1
ATOM 723 C CA . THR A 1 95 ? -2.919 4.549 -4.642 1.00 94.81 95 THR A CA 1
ATOM 724 C C . THR A 1 95 ? -2.662 3.275 -5.450 1.00 94.81 95 THR A C 1
ATOM 726 O O . THR A 1 95 ? -1.712 3.231 -6.229 1.00 94.81 95 THR A O 1
ATOM 729 N N . GLY A 1 96 ? -3.518 2.256 -5.323 1.00 96.31 96 GLY A N 1
ATOM 730 C CA . GLY A 1 96 ? -3.418 1.025 -6.107 1.00 96.31 96 GLY A CA 1
ATOM 731 C C . GLY A 1 96 ? -3.608 1.269 -7.604 1.00 96.31 96 GLY A C 1
ATOM 732 O O . GLY A 1 96 ? -2.791 0.821 -8.408 1.00 96.31 96 GLY A O 1
ATOM 733 N N . LEU A 1 97 ? -4.625 2.042 -7.981 1.00 97.50 97 LEU A N 1
ATOM 734 C CA . LEU A 1 97 ? -4.877 2.456 -9.361 1.00 97.50 97 LEU A CA 1
ATOM 735 C C . LEU A 1 97 ? -3.770 3.374 -9.890 1.00 97.50 97 LEU A C 1
ATOM 737 O O . LEU A 1 97 ? -3.407 3.260 -11.055 1.00 97.50 97 LEU A O 1
ATOM 741 N N . GLY A 1 98 ? -3.185 4.224 -9.042 1.00 96.50 98 GLY A N 1
ATOM 742 C CA . GLY A 1 98 ? -2.006 5.019 -9.387 1.00 96.50 98 GLY A CA 1
ATOM 743 C C . GLY A 1 98 ? -0.816 4.144 -9.788 1.00 96.50 98 GLY A C 1
ATOM 744 O O . GLY A 1 98 ? -0.227 4.356 -10.847 1.00 96.50 98 GLY A O 1
ATOM 745 N N . PHE A 1 99 ? -0.511 3.106 -9.001 1.00 95.94 99 PHE A N 1
ATOM 746 C CA . PHE A 1 99 ? 0.517 2.128 -9.368 1.00 95.94 99 PHE A CA 1
ATOM 747 C C . PHE A 1 99 ? 0.165 1.351 -10.643 1.00 95.94 99 PHE A C 1
ATOM 749 O O . PHE A 1 99 ? 1.034 1.178 -11.494 1.00 95.94 99 PHE A O 1
ATOM 756 N N . ALA A 1 100 ? -1.089 0.915 -10.809 1.00 96.56 100 ALA A N 1
ATOM 757 C CA . ALA A 1 100 ? -1.519 0.220 -12.026 1.00 96.56 100 ALA A CA 1
ATOM 758 C C . ALA A 1 100 ? -1.355 1.105 -13.267 1.00 96.56 100 ALA A C 1
ATOM 760 O O . ALA A 1 100 ? -0.777 0.671 -14.260 1.00 96.56 100 ALA A O 1
ATOM 761 N N . GLY A 1 101 ? -1.819 2.355 -13.198 1.00 96.12 101 GLY A N 1
ATOM 762 C CA . GLY A 1 101 ? -1.697 3.323 -14.285 1.00 96.12 101 GLY A CA 1
ATOM 763 C C . GLY A 1 101 ? -0.240 3.596 -14.648 1.00 96.12 101 GLY A C 1
ATOM 764 O O . GLY A 1 101 ? 0.100 3.606 -15.829 1.00 96.12 101 GLY A O 1
ATOM 765 N N . TRP A 1 102 ? 0.634 3.728 -13.646 1.00 94.81 102 TRP A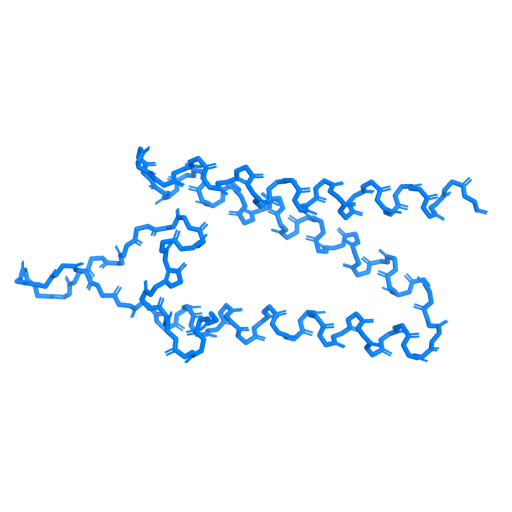 N 1
ATOM 766 C CA . TRP A 1 102 ? 2.075 3.863 -13.864 1.00 94.81 102 TRP A CA 1
ATOM 767 C C . TRP A 1 102 ? 2.670 2.652 -14.592 1.00 94.81 102 TRP A C 1
ATOM 769 O O . TRP A 1 102 ? 3.401 2.818 -15.565 1.00 94.81 102 TRP A O 1
ATOM 779 N N . VAL A 1 103 ? 2.331 1.432 -14.169 1.00 96.12 103 VAL A N 1
ATOM 780 C CA . VAL A 1 103 ? 2.803 0.195 -14.815 1.00 96.12 103 VAL A CA 1
ATOM 781 C C . VAL A 1 103 ? 2.317 0.093 -16.260 1.00 96.12 103 VAL A C 1
ATOM 783 O O . VAL A 1 103 ? 3.120 -0.178 -17.149 1.00 96.12 103 VAL A O 1
ATOM 786 N N . ILE A 1 104 ? 1.032 0.356 -16.512 1.00 96.06 104 ILE A N 1
ATOM 787 C CA . ILE A 1 104 ? 0.450 0.329 -17.863 1.00 96.06 104 ILE A CA 1
ATOM 788 C C . ILE A 1 104 ? 1.139 1.356 -18.766 1.00 96.06 104 ILE A C 1
ATOM 790 O O . ILE A 1 104 ? 1.482 1.043 -19.907 1.00 96.06 104 ILE A O 1
ATOM 794 N N . TRP A 1 105 ? 1.383 2.563 -18.249 1.00 95.06 105 TRP A N 1
ATOM 795 C CA . TRP A 1 105 ? 2.118 3.597 -18.973 1.00 95.06 105 TRP A CA 1
ATOM 796 C C . TRP A 1 105 ? 3.529 3.121 -19.333 1.00 95.06 105 TRP A C 1
ATOM 798 O O . TRP A 1 105 ? 3.916 3.224 -20.491 1.00 95.06 105 TRP A O 1
ATOM 808 N N . ARG A 1 106 ? 4.260 2.509 -18.392 1.00 91.44 106 ARG A N 1
ATOM 809 C CA . ARG A 1 106 ? 5.609 1.969 -18.633 1.00 91.44 106 ARG A CA 1
ATOM 810 C C . ARG A 1 106 ? 5.661 0.811 -19.629 1.00 91.44 106 ARG A C 1
ATOM 812 O O . ARG A 1 106 ? 6.696 0.629 -20.250 1.00 91.44 106 ARG A O 1
ATOM 819 N N . TRP A 1 107 ? 4.597 0.023 -19.755 1.00 87.00 107 TRP A N 1
ATOM 820 C CA . TRP A 1 107 ? 4.506 -1.058 -20.748 1.00 87.00 107 TRP A CA 1
ATOM 821 C C . TRP A 1 107 ? 4.088 -0.586 -22.139 1.00 87.00 107 TRP A C 1
ATOM 823 O O . TRP A 1 107 ? 4.165 -1.355 -23.092 1.00 87.00 107 TRP A O 1
ATOM 833 N N . SER A 1 108 ? 3.614 0.652 -22.257 1.00 83.50 108 SER A N 1
ATOM 834 C CA . SER A 1 108 ? 3.189 1.228 -23.534 1.00 83.50 108 SER A CA 1
ATOM 835 C C . SER A 1 108 ? 4.351 1.832 -24.343 1.00 83.50 108 SER A C 1
ATOM 837 O O . SER A 1 108 ? 4.105 2.374 -25.420 1.00 83.50 108 SER A O 1
ATOM 839 N N . PHE A 1 109 ? 5.587 1.741 -23.838 1.00 60.41 109 PHE A N 1
ATOM 840 C CA . PHE A 1 109 ? 6.842 2.187 -24.457 1.00 60.41 109 PHE A CA 1
ATOM 841 C C . PHE A 1 109 ? 7.869 1.052 -24.433 1.00 60.41 109 PHE A C 1
ATOM 843 O O . PHE A 1 109 ? 8.745 1.055 -25.326 1.00 60.41 109 PHE A O 1
#

Secondary structure (DSSP, 8-state):
-TTT-HHHHHHHHT-PPBPPSSTTSS-B--HHHHHHHHHHHHHHHHHHHHHHTT-HHHHHHHHHHHHHHHHHHHHHHHHHSHHHHGGGHHHHHHHHHHHHHHHHHHHT-

Radius of gyration: 16.33 Å; chains: 1; bounding box: 40×15×55 Å

Foldseek 3Di:
DCQVPVPVVCLLLLAQAADDPDPPDRHDGDPVSNVVVVVVVVLVVQLVVCVVVVVVVVNLVSLLVQLVVLLVSLVCNLVGNPPPRNVSSVVSNVSSVVSVVVSVVVVVD

pLDDT: mean 91.26, std 7.99, range [60.41, 98.5]

Organism: Gibberella zeae (strain ATCC MYA-4620 / CBS 123657 / FGSC 9075 / NRRL 31084 / PH-1) (NCBI:txid229533)

InterPro domains:
  IPR025363 Protein of unknown function DUF4267 [PF14087] (1-105)